Protein AF-G4U4B4-F1 (afdb_monomer)

Radius of gyration: 28.79 Å; Cα contacts (8 Å, |Δi|>4): 80; chains: 1; bounding box: 53×45×84 Å

Mean predicted aligned error: 10.42 Å

Sequence (155 aa):
HIPSGVRHFTARQLGIRDITVLAEYGQRENTRREHAALIRQHYQYREFAWPWTFRLTRLLYTRSWISNERPGLLFDLATGWLMQHRIILPGATTLTRLISEVREKATLRLWNKLALIPSAEQRSQLEMLLGPTDCSRLSLLESLKKGPVTISGPA

pLDDT: mean 86.27, std 11.7, range [44.72, 97.69]

InterPro domains:
  IPR025296 Domain of unknown function DUF4158 [PF13700] (2-102)

Nearest PDB structures (foldseek):
  7qd8-assembly1_B  TM=7.739E-01  e=2.439E-05  Bacillus thuringiensis
  7qd6-assembly1_A  TM=7.844E-01  e=5.339E-05  Bacillus thuringiensis

Secondary structure (DSSP, 8-state):
---HHHHHHHHHHTT-S-TTHHHHTTSSHHHHHHHHHHHHHHTT-B-S-TTHHHHHHHHHHHHHHH----HHHHHHHHHHHHHHTTBPPPPHHHHHHHHHHHHHHHHHHHHHHHHTSS-HHHHHHHHHTTSBPTT-SSBHHHHHTSPPP------

Organism: Escherichia coli (NCBI:txid562)

Structure (mmCIF, N/CA/C/O backbone):
data_AF-G4U4B4-F1
#
_entry.id   AF-G4U4B4-F1
#
loop_
_atom_site.group_PDB
_atom_site.id
_atom_site.type_symbol
_atom_site.label_atom_id
_atom_site.label_alt_id
_atom_site.label_comp_id
_atom_site.label_asym_id
_atom_site.label_entity_id
_atom_site.label_seq_id
_atom_site.pdbx_PDB_ins_code
_atom_site.Cartn_x
_atom_site.Cartn_y
_atom_site.Cartn_z
_atom_site.occupancy
_atom_site.B_iso_or_equiv
_atom_site.auth_seq_id
_atom_site.auth_comp_id
_atom_site.auth_asym_id
_atom_site.auth_atom_id
_atom_site.pdbx_PDB_model_num
ATOM 1 N N . HIS A 1 1 ? 24.188 -4.321 -12.289 1.00 64.38 1 HIS A N 1
ATOM 2 C CA . HIS A 1 1 ? 24.892 -4.781 -13.505 1.00 64.38 1 HIS A CA 1
ATOM 3 C C . HIS A 1 1 ? 23.944 -5.689 -14.286 1.00 64.38 1 HIS A C 1
ATOM 5 O O . HIS A 1 1 ? 23.367 -6.578 -13.673 1.00 64.38 1 HIS A O 1
ATOM 11 N N . ILE A 1 2 ? 23.699 -5.434 -15.576 1.00 76.06 2 ILE A N 1
ATOM 12 C CA . ILE A 1 2 ? 22.751 -6.233 -16.378 1.00 76.06 2 ILE A CA 1
ATOM 13 C C . ILE A 1 2 ? 23.460 -7.523 -16.834 1.00 76.06 2 ILE A C 1
ATOM 15 O O . ILE A 1 2 ? 24.543 -7.427 -17.426 1.00 76.06 2 ILE A O 1
ATOM 19 N N . PRO A 1 3 ? 22.894 -8.723 -16.593 1.00 88.31 3 PRO A N 1
ATOM 20 C CA . PRO A 1 3 ? 23.492 -9.979 -17.046 1.00 88.31 3 PRO A CA 1
ATOM 21 C C . PRO A 1 3 ? 23.787 -9.973 -18.554 1.00 88.31 3 PRO A C 1
ATOM 23 O O . PRO A 1 3 ? 23.015 -9.437 -19.350 1.00 88.31 3 PRO A O 1
ATOM 26 N N . SER A 1 4 ? 24.914 -10.559 -18.970 1.00 84.94 4 SER A N 1
ATOM 27 C CA . SER A 1 4 ? 25.325 -10.607 -20.385 1.00 84.94 4 SER A CA 1
ATOM 28 C C . SER A 1 4 ? 24.284 -11.289 -21.273 1.00 84.94 4 SER A C 1
ATOM 30 O O . SER A 1 4 ? 23.995 -10.776 -22.352 1.00 84.94 4 SER A O 1
ATOM 32 N N . GLY A 1 5 ? 23.670 -12.380 -20.803 1.00 87.81 5 GLY A N 1
ATOM 33 C CA . GLY A 1 5 ? 22.623 -13.095 -21.539 1.00 87.81 5 GLY A CA 1
ATOM 34 C C . GLY A 1 5 ? 21.425 -12.210 -21.888 1.00 87.81 5 GLY A C 1
ATOM 35 O O . GLY A 1 5 ? 20.970 -12.219 -23.027 1.00 87.81 5 GLY A O 1
ATOM 36 N N . VAL A 1 6 ? 20.983 -11.364 -20.950 1.00 87.69 6 VAL A N 1
ATOM 37 C CA . VAL A 1 6 ? 19.878 -10.416 -21.175 1.00 87.69 6 VAL A CA 1
ATOM 38 C C . VAL A 1 6 ? 20.258 -9.388 -22.242 1.00 87.69 6 VAL A C 1
ATOM 40 O O . VAL A 1 6 ? 19.477 -9.132 -23.151 1.00 87.69 6 VAL A O 1
ATOM 43 N N . ARG A 1 7 ? 21.488 -8.858 -22.195 1.00 86.81 7 ARG A N 1
ATOM 44 C CA . ARG A 1 7 ? 21.979 -7.882 -23.184 1.00 86.81 7 ARG A CA 1
ATOM 45 C C . ARG A 1 7 ? 21.977 -8.447 -24.606 1.00 86.81 7 ARG A C 1
ATOM 47 O O . ARG A 1 7 ? 21.469 -7.796 -25.513 1.00 86.81 7 ARG A O 1
ATOM 54 N N . HIS A 1 8 ? 22.494 -9.661 -24.791 1.00 88.06 8 HIS A N 1
ATOM 55 C CA . HIS A 1 8 ? 22.538 -10.313 -26.106 1.00 88.06 8 HIS A CA 1
ATOM 56 C C . HIS A 1 8 ? 21.144 -10.686 -26.612 1.00 88.06 8 HIS A C 1
ATOM 58 O O . HIS A 1 8 ? 20.857 -10.535 -27.798 1.00 88.06 8 HIS A O 1
ATOM 64 N N . PHE A 1 9 ? 20.270 -11.149 -25.716 1.00 89.75 9 PHE A N 1
ATOM 65 C CA . PHE A 1 9 ? 18.894 -11.486 -26.059 1.00 89.75 9 PHE A CA 1
ATOM 66 C C . PHE A 1 9 ? 18.130 -10.259 -26.569 1.00 89.75 9 PHE A C 1
ATOM 68 O O . PHE A 1 9 ? 17.570 -10.291 -27.663 1.00 89.75 9 PHE A O 1
ATOM 75 N N . THR A 1 10 ? 18.173 -9.151 -25.825 1.00 87.94 10 THR A N 1
ATOM 76 C CA . THR A 1 10 ? 17.510 -7.902 -26.215 1.00 87.94 10 THR A CA 1
ATOM 77 C C . THR A 1 10 ? 18.117 -7.306 -27.485 1.00 87.94 10 THR A C 1
ATOM 79 O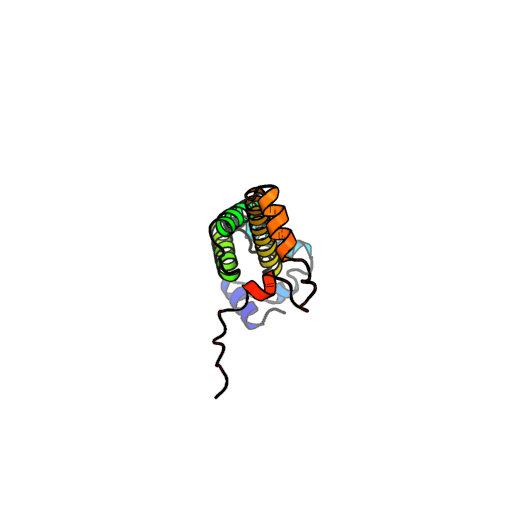 O . THR A 1 10 ? 17.375 -6.884 -28.368 1.00 87.94 10 THR A O 1
ATOM 82 N N . ALA A 1 11 ? 19.447 -7.325 -27.634 1.00 88.81 11 ALA A N 1
ATOM 83 C CA . ALA A 1 11 ? 20.111 -6.850 -28.849 1.00 88.81 11 ALA A CA 1
ATOM 84 C C . ALA A 1 11 ? 19.653 -7.623 -30.094 1.00 88.81 11 ALA A C 1
ATOM 86 O O . ALA A 1 11 ? 19.331 -7.015 -31.112 1.00 88.81 11 ALA A O 1
ATOM 87 N N . ARG A 1 12 ? 19.519 -8.952 -29.987 1.00 90.56 12 ARG A N 1
ATOM 88 C CA . ARG A 1 12 ? 18.989 -9.789 -31.069 1.00 90.56 12 ARG A CA 1
ATOM 89 C C . ARG A 1 12 ? 17.548 -9.423 -31.430 1.00 90.56 12 ARG A C 1
ATOM 91 O O . ARG A 1 12 ? 17.240 -9.339 -32.613 1.00 90.56 12 ARG A O 1
ATOM 98 N N . GLN A 1 13 ? 16.684 -9.185 -30.442 1.00 90.94 13 GLN A N 1
ATOM 99 C CA . GLN A 1 13 ? 15.287 -8.795 -30.687 1.00 90.94 13 GLN A CA 1
ATOM 100 C C . GLN A 1 13 ? 15.158 -7.429 -31.372 1.00 90.94 13 GLN A C 1
ATOM 102 O O . GLN A 1 13 ? 14.243 -7.228 -32.163 1.00 90.94 13 GLN A O 1
ATOM 107 N N . LEU A 1 14 ? 16.079 -6.507 -31.087 1.00 87.12 14 LEU A N 1
ATOM 108 C CA . LEU A 1 14 ? 16.097 -5.158 -31.655 1.00 87.12 14 LEU A CA 1
ATOM 109 C C . LEU A 1 14 ? 16.931 -5.050 -32.945 1.00 87.12 14 LEU A C 1
ATOM 111 O O . LEU A 1 14 ? 17.071 -3.957 -33.486 1.00 87.12 14 LEU A O 1
ATOM 115 N N . GLY A 1 15 ? 17.515 -6.153 -33.430 1.00 90.12 15 GLY A N 1
ATOM 116 C CA . GLY A 1 15 ? 18.372 -6.159 -34.623 1.00 90.12 15 GLY A CA 1
ATOM 117 C C . GLY A 1 15 ? 19.722 -5.447 -34.443 1.00 90.12 15 GLY A C 1
ATOM 118 O O . GLY A 1 15 ? 20.362 -5.076 -35.426 1.00 90.12 15 GLY A O 1
ATOM 119 N N . ILE A 1 16 ? 20.170 -5.255 -33.201 1.00 87.44 16 ILE A N 1
ATOM 120 C CA . ILE A 1 16 ? 21.422 -4.573 -32.865 1.00 87.44 16 ILE A CA 1
ATOM 121 C C . ILE A 1 16 ? 22.577 -5.572 -32.971 1.00 87.44 16 ILE A C 1
ATOM 123 O O . ILE A 1 16 ? 22.626 -6.564 -32.242 1.00 87.44 16 ILE A O 1
ATOM 127 N N . ARG A 1 17 ? 23.515 -5.306 -33.888 1.00 83.19 17 ARG A N 1
ATOM 128 C CA . ARG A 1 17 ? 24.676 -6.176 -34.156 1.00 83.19 17 ARG A CA 1
ATOM 129 C C . ARG A 1 17 ? 25.817 -5.971 -33.164 1.00 83.19 17 ARG A C 1
ATOM 131 O O . ARG A 1 17 ? 26.480 -6.937 -32.805 1.00 83.19 17 ARG A O 1
ATOM 138 N N . ASP A 1 18 ? 26.019 -4.733 -32.720 1.00 84.62 18 ASP A N 1
ATOM 139 C CA . ASP A 1 18 ? 27.082 -4.367 -31.790 1.00 84.62 18 ASP A CA 1
ATOM 140 C C . ASP A 1 18 ? 26.507 -3.972 -30.422 1.00 84.62 18 ASP A C 1
ATOM 142 O O . ASP A 1 18 ? 25.808 -2.971 -30.272 1.00 84.62 18 ASP A O 1
ATOM 146 N N . ILE A 1 19 ? 26.792 -4.792 -29.410 1.00 82.50 19 ILE A N 1
ATOM 147 C CA . ILE A 1 19 ? 26.301 -4.618 -28.036 1.00 82.50 19 ILE A CA 1
ATOM 148 C C . ILE A 1 19 ? 27.158 -3.604 -27.266 1.00 82.50 19 ILE A C 1
ATOM 150 O O . ILE A 1 19 ? 26.727 -3.112 -26.220 1.00 82.50 19 ILE A O 1
ATOM 154 N N . THR A 1 20 ? 28.347 -3.254 -27.770 1.00 82.06 20 THR A N 1
ATOM 155 C CA . THR A 1 20 ? 29.223 -2.257 -27.136 1.00 82.06 20 THR A CA 1
ATOM 156 C C . THR A 1 20 ? 28.574 -0.873 -27.090 1.00 82.06 20 THR A C 1
ATOM 158 O O . THR A 1 20 ? 28.777 -0.148 -26.119 1.00 82.06 20 THR A O 1
ATOM 161 N N . VAL A 1 21 ? 27.648 -0.579 -28.014 1.00 78.81 21 VAL A N 1
ATOM 162 C CA . VAL A 1 21 ? 26.786 0.618 -28.004 1.00 78.81 21 VAL A CA 1
ATOM 163 C C . VAL A 1 21 ? 26.002 0.759 -26.690 1.00 78.81 21 VAL A C 1
ATOM 165 O O . VAL A 1 21 ? 25.728 1.866 -26.233 1.00 78.81 21 VAL A O 1
ATOM 168 N N . LEU A 1 22 ? 25.675 -0.347 -26.008 1.00 77.00 22 LEU A N 1
ATOM 169 C CA . LEU A 1 22 ? 25.008 -0.300 -24.702 1.00 77.00 22 LEU A CA 1
ATOM 170 C C . LEU A 1 22 ? 25.913 0.276 -23.594 1.00 77.00 22 LEU A C 1
ATOM 172 O O . LEU A 1 22 ? 25.407 0.789 -22.600 1.00 77.00 22 LEU A O 1
ATOM 176 N N . ALA A 1 23 ? 27.239 0.172 -23.733 1.00 76.81 23 ALA A N 1
ATOM 177 C CA . ALA A 1 23 ? 28.192 0.772 -22.796 1.00 76.81 23 ALA A CA 1
ATOM 178 C C . ALA A 1 23 ? 28.266 2.301 -22.953 1.00 76.81 23 ALA A C 1
ATOM 180 O O . ALA A 1 23 ? 28.537 3.014 -21.985 1.00 76.81 23 ALA A O 1
ATOM 181 N N . GLU A 1 24 ? 27.978 2.803 -24.154 1.00 76.69 24 GLU A N 1
ATOM 182 C CA . GLU A 1 24 ? 27.818 4.233 -24.436 1.00 76.69 24 GLU A CA 1
ATOM 183 C C . GLU A 1 24 ? 26.413 4.729 -24.049 1.00 76.69 24 GLU A C 1
ATOM 185 O O . GLU A 1 24 ? 26.222 5.871 -23.618 1.00 76.69 24 GLU A O 1
ATOM 190 N N . TYR A 1 25 ? 25.418 3.840 -24.122 1.00 70.69 25 TYR A N 1
ATOM 191 C CA . TYR A 1 25 ? 24.037 4.111 -23.746 1.00 70.69 25 TYR A CA 1
ATOM 192 C C . TYR A 1 25 ? 23.903 4.445 -22.250 1.00 70.69 25 TYR A C 1
ATOM 194 O O . TYR A 1 25 ? 23.973 3.596 -21.357 1.00 70.69 25 TYR A O 1
ATOM 202 N N . GLY A 1 26 ? 23.647 5.723 -21.967 1.00 64.56 26 GLY A N 1
ATOM 203 C CA . GLY A 1 26 ? 23.483 6.231 -20.606 1.00 64.56 26 GLY A CA 1
ATOM 204 C C . GLY A 1 26 ? 24.766 6.739 -19.945 1.00 64.56 26 GLY A C 1
ATOM 205 O O . GLY A 1 26 ? 24.737 6.943 -18.734 1.00 64.56 26 GLY A O 1
ATOM 206 N N . GLN A 1 27 ? 25.838 6.981 -20.716 1.00 77.06 27 GLN A N 1
ATOM 207 C CA . GLN A 1 27 ? 26.972 7.829 -20.299 1.00 77.06 27 GLN A CA 1
ATOM 208 C C . GLN A 1 27 ? 26.491 9.234 -19.900 1.00 77.06 27 GLN A C 1
ATOM 210 O O . GLN A 1 27 ? 26.926 9.801 -18.902 1.00 77.06 27 GLN A O 1
ATOM 215 N N . ARG A 1 28 ? 25.508 9.772 -20.634 1.00 78.81 28 ARG A N 1
ATOM 216 C CA . ARG A 1 28 ? 24.775 10.980 -20.247 1.00 78.81 28 ARG A CA 1
ATOM 217 C C . ARG A 1 28 ? 23.570 10.601 -19.393 1.00 78.81 28 ARG A C 1
ATOM 219 O O . ARG A 1 28 ? 22.650 9.942 -19.885 1.00 78.81 28 ARG A O 1
ATOM 226 N N . GLU A 1 29 ? 23.535 11.080 -18.151 1.00 69.62 29 GLU A N 1
ATOM 227 C CA . GLU A 1 29 ? 22.468 10.770 -17.188 1.00 69.62 29 GLU A CA 1
ATOM 228 C C . GLU A 1 29 ? 21.063 11.147 -17.702 1.00 69.62 29 GLU A C 1
ATOM 230 O O . GLU A 1 29 ? 20.104 10.398 -17.495 1.00 69.62 29 GLU A O 1
ATOM 235 N N . ASN A 1 30 ? 20.947 12.246 -18.460 1.00 78.75 30 ASN A N 1
ATOM 236 C CA . ASN A 1 30 ? 19.676 12.688 -19.051 1.00 78.75 30 ASN A CA 1
ATOM 237 C C . ASN A 1 30 ? 19.040 11.651 -19.982 1.00 78.75 30 ASN A C 1
ATOM 239 O O . ASN A 1 30 ? 17.825 11.487 -19.943 1.00 78.75 30 ASN A O 1
ATOM 243 N N . THR A 1 31 ? 19.841 10.887 -20.729 1.00 83.12 31 THR A N 1
ATOM 244 C CA . THR A 1 31 ? 19.350 9.883 -21.690 1.00 83.12 31 THR A CA 1
ATOM 245 C C . THR A 1 31 ? 18.413 8.881 -21.021 1.00 83.12 31 THR A C 1
ATOM 247 O O . THR A 1 31 ? 17.366 8.529 -21.554 1.00 83.12 31 THR A O 1
ATOM 250 N N . ARG A 1 32 ? 18.748 8.440 -19.798 1.00 80.00 32 ARG A N 1
ATOM 251 C CA . ARG A 1 32 ? 17.917 7.479 -19.058 1.00 80.00 32 ARG A CA 1
ATOM 252 C C . ARG A 1 32 ? 16.574 8.083 -18.659 1.00 80.00 32 ARG A C 1
ATOM 254 O O . ARG A 1 32 ? 15.553 7.410 -18.770 1.00 80.00 32 ARG A O 1
ATOM 261 N N . ARG A 1 33 ? 16.569 9.338 -18.198 1.00 82.75 33 ARG A N 1
ATOM 262 C CA . ARG A 1 33 ? 15.348 10.044 -17.777 1.00 82.75 33 ARG A CA 1
ATOM 263 C C . ARG A 1 33 ? 14.450 10.355 -18.973 1.00 82.75 33 ARG A C 1
ATOM 265 O O . ARG A 1 33 ? 13.248 10.112 -18.905 1.00 82.75 33 ARG A O 1
ATOM 272 N N . GLU A 1 34 ? 15.040 10.818 -20.070 1.00 87.75 34 GLU A N 1
ATOM 273 C CA . GLU A 1 34 ? 14.350 11.096 -21.332 1.00 87.75 34 GLU A CA 1
ATOM 274 C C . GLU A 1 34 ? 13.723 9.823 -21.901 1.00 87.75 34 GLU A C 1
ATOM 276 O O . GLU A 1 34 ? 12.529 9.792 -22.187 1.00 87.75 34 GLU A O 1
ATOM 281 N N . HIS A 1 35 ? 14.477 8.726 -21.970 1.00 88.88 35 HIS A N 1
ATOM 282 C CA . HIS A 1 35 ? 13.952 7.468 -22.498 1.00 88.88 35 HIS A CA 1
ATOM 283 C C . HIS A 1 35 ? 12.884 6.862 -21.586 1.00 88.88 35 HIS A C 1
ATOM 285 O O . HIS A 1 35 ? 11.877 6.359 -22.078 1.00 88.88 35 HIS A O 1
ATOM 291 N N . ALA A 1 36 ? 13.032 6.965 -20.262 1.00 86.75 36 ALA A N 1
ATOM 292 C CA . ALA A 1 36 ? 11.965 6.584 -19.343 1.00 86.75 36 ALA A CA 1
ATOM 293 C C . ALA A 1 36 ? 10.694 7.421 -19.576 1.00 86.75 36 ALA A C 1
ATOM 295 O O . ALA A 1 36 ? 9.592 6.877 -19.554 1.00 86.75 36 ALA A O 1
ATOM 296 N N . ALA A 1 37 ? 10.811 8.725 -19.845 1.00 88.69 37 ALA A N 1
ATOM 297 C CA . ALA A 1 37 ? 9.668 9.560 -20.213 1.00 88.69 37 ALA A CA 1
ATOM 298 C C . ALA A 1 37 ? 9.024 9.118 -21.539 1.00 88.69 37 ALA A C 1
ATOM 300 O O . ALA A 1 37 ? 7.805 8.950 -21.581 1.00 88.69 37 ALA A O 1
ATOM 301 N N . LEU A 1 38 ? 9.825 8.834 -22.571 1.00 92.69 38 LEU A N 1
ATOM 302 C CA . LEU A 1 38 ? 9.341 8.350 -23.869 1.00 92.69 38 LEU A CA 1
ATOM 303 C C . LEU A 1 38 ? 8.610 7.006 -23.752 1.00 92.69 38 LEU A C 1
ATOM 305 O O . LEU A 1 38 ? 7.514 6.854 -24.288 1.00 92.69 38 LEU A O 1
ATOM 309 N N . ILE A 1 39 ? 9.167 6.050 -23.003 1.00 90.75 39 ILE A N 1
ATOM 310 C CA . ILE A 1 39 ? 8.536 4.746 -22.748 1.00 90.75 39 ILE A CA 1
ATOM 311 C C . ILE A 1 39 ? 7.184 4.945 -22.056 1.00 90.75 39 ILE A C 1
ATOM 313 O O . ILE A 1 39 ? 6.180 4.366 -22.471 1.00 90.75 39 ILE A O 1
ATOM 317 N N . ARG A 1 40 ? 7.126 5.800 -21.028 1.00 92.38 40 ARG A N 1
ATOM 318 C CA . ARG A 1 40 ? 5.871 6.094 -20.321 1.00 92.38 40 ARG A CA 1
ATOM 319 C C . ARG A 1 40 ? 4.821 6.687 -21.248 1.00 92.38 40 ARG A C 1
ATOM 321 O O . ARG A 1 40 ? 3.678 6.243 -21.210 1.00 92.38 40 ARG A O 1
ATOM 328 N N . GLN A 1 41 ? 5.210 7.639 -22.091 1.00 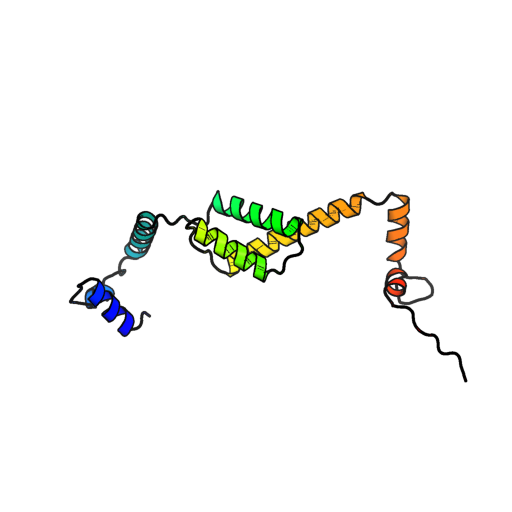92.75 41 GLN A N 1
ATOM 329 C CA . GLN A 1 41 ? 4.312 8.264 -23.056 1.00 92.75 41 GLN A CA 1
ATOM 330 C C . GLN A 1 41 ? 3.799 7.252 -24.087 1.00 92.75 41 GLN A C 1
ATOM 332 O O . GLN A 1 41 ? 2.595 7.189 -24.325 1.00 92.75 41 GLN A O 1
ATOM 337 N N . HIS A 1 42 ? 4.688 6.425 -24.644 1.00 94.56 42 HIS A N 1
ATOM 338 C CA . HIS A 1 42 ? 4.341 5.426 -25.654 1.00 94.56 42 HIS A CA 1
ATOM 339 C C . HIS A 1 42 ? 3.336 4.392 -25.129 1.00 94.56 42 HIS A C 1
ATOM 341 O O . HIS A 1 42 ? 2.324 4.119 -25.768 1.00 94.56 42 HIS A O 1
ATOM 347 N N . TYR A 1 43 ? 3.568 3.871 -23.923 1.00 91.50 43 TYR A N 1
ATOM 348 C CA . TYR A 1 43 ? 2.684 2.889 -23.289 1.00 91.50 43 TYR A CA 1
ATOM 349 C C . TYR A 1 43 ? 1.543 3.520 -22.469 1.00 91.50 43 TYR A C 1
ATOM 351 O O . TYR A 1 43 ? 0.761 2.808 -21.834 1.00 91.50 43 TYR A O 1
ATOM 359 N N . GLN A 1 44 ? 1.418 4.851 -22.492 1.00 93.81 44 GLN A N 1
ATOM 360 C CA . GLN A 1 44 ? 0.387 5.622 -21.788 1.00 93.81 44 GLN A CA 1
ATOM 361 C C . GLN A 1 44 ? 0.365 5.383 -20.266 1.00 93.81 44 GLN A C 1
ATOM 363 O O . GLN A 1 44 ? -0.696 5.433 -19.634 1.00 93.81 44 GLN A O 1
ATOM 368 N N . TYR A 1 45 ? 1.534 5.123 -19.676 1.00 95.25 45 TYR A N 1
ATOM 369 C CA . TYR A 1 45 ? 1.685 5.019 -18.229 1.00 95.25 45 TYR A CA 1
ATOM 370 C C . TYR A 1 45 ? 1.664 6.394 -17.572 1.00 95.25 45 TYR A C 1
ATOM 372 O O . TYR A 1 45 ? 2.176 7.380 -18.102 1.00 95.25 45 TYR A O 1
ATOM 380 N N . ARG A 1 46 ? 1.094 6.438 -16.370 1.00 94.12 46 ARG A N 1
ATOM 381 C CA . ARG A 1 46 ? 0.935 7.644 -15.558 1.00 94.12 46 ARG A CA 1
ATOM 382 C C . ARG A 1 46 ? 1.802 7.551 -14.316 1.00 94.12 46 ARG A C 1
ATOM 384 O O . ARG A 1 46 ? 2.022 6.471 -13.769 1.00 94.12 46 ARG A O 1
ATOM 391 N N . GLU A 1 47 ? 2.287 8.693 -13.856 1.00 93.62 47 GLU A N 1
ATOM 392 C CA . GLU A 1 47 ? 2.995 8.764 -12.584 1.00 93.62 47 GLU A CA 1
ATOM 393 C C . GLU A 1 47 ? 2.037 8.554 -11.410 1.00 93.62 47 GLU A C 1
ATOM 395 O O . GLU A 1 47 ? 0.862 8.935 -11.457 1.00 93.62 47 GLU A O 1
ATOM 400 N N . PHE A 1 48 ? 2.558 7.975 -10.328 1.00 95.38 48 PHE A N 1
ATOM 401 C CA . PHE A 1 48 ? 1.853 7.908 -9.055 1.00 95.38 48 PHE A CA 1
ATOM 402 C C . PHE A 1 48 ? 1.885 9.277 -8.360 1.00 95.38 48 PHE A C 1
ATOM 404 O O . PHE A 1 48 ? 2.621 9.510 -7.406 1.00 95.38 48 PHE A O 1
ATOM 411 N N . ALA A 1 49 ? 1.081 10.197 -8.884 1.00 94.75 49 ALA A N 1
ATOM 412 C CA . ALA A 1 49 ? 0.947 11.568 -8.413 1.00 94.75 49 ALA A CA 1
ATOM 413 C C . ALA A 1 49 ? -0.534 11.959 -8.306 1.00 94.75 49 ALA A C 1
ATOM 415 O O . ALA A 1 49 ? -1.437 11.168 -8.605 1.00 94.75 49 ALA A O 1
ATOM 416 N N . TRP A 1 50 ? -0.806 13.185 -7.861 1.00 93.81 50 TRP A N 1
ATOM 417 C CA . TRP A 1 50 ? -2.161 13.732 -7.893 1.00 93.81 50 TRP A CA 1
ATOM 418 C C . TRP A 1 50 ? -2.696 13.724 -9.343 1.00 93.81 50 TRP A C 1
ATOM 420 O O . TRP A 1 50 ? -1.940 14.053 -10.256 1.00 93.81 50 TRP A O 1
ATOM 430 N N . PRO A 1 51 ? -3.961 13.334 -9.608 1.00 95.56 51 PRO A N 1
ATOM 431 C CA . PRO A 1 51 ? -5.038 12.996 -8.667 1.00 95.56 51 PRO A CA 1
ATOM 432 C C . PRO A 1 51 ? -5.123 11.502 -8.301 1.00 95.56 51 PRO A C 1
ATOM 434 O O . PRO A 1 51 ? -6.024 11.094 -7.567 1.00 95.56 51 PRO A O 1
ATOM 437 N N . TRP A 1 52 ? -4.233 10.658 -8.824 1.00 95.75 52 TRP A N 1
ATOM 438 C CA . TRP A 1 52 ? -4.286 9.201 -8.659 1.00 95.75 52 TRP A CA 1
ATOM 439 C C . TRP A 1 52 ? -3.986 8.758 -7.239 1.00 95.75 52 TRP A C 1
ATOM 441 O O . TRP A 1 52 ? -4.672 7.878 -6.725 1.00 95.75 52 TRP A O 1
ATOM 451 N N . THR A 1 53 ? -3.030 9.420 -6.587 1.00 95.94 53 THR A N 1
ATOM 452 C CA . THR A 1 53 ? -2.754 9.230 -5.159 1.00 95.94 53 THR A CA 1
ATOM 453 C C . THR A 1 53 ? -4.023 9.442 -4.338 1.00 95.94 53 THR A C 1
ATOM 455 O O . THR A 1 53 ? -4.409 8.569 -3.572 1.00 95.94 53 THR A O 1
ATOM 458 N N . PHE A 1 54 ? -4.747 10.541 -4.569 1.00 96.19 54 PHE A N 1
ATOM 459 C CA . PHE A 1 54 ? -6.012 10.830 -3.892 1.00 96.19 54 PHE A CA 1
ATOM 460 C C . PHE A 1 54 ? -7.099 9.785 -4.184 1.00 96.19 54 PHE A C 1
ATOM 462 O O . PHE A 1 54 ? -7.781 9.334 -3.264 1.00 96.19 54 PHE A O 1
ATOM 469 N N . ARG A 1 55 ? -7.261 9.378 -5.449 1.00 97.19 55 ARG A N 1
ATOM 470 C CA . ARG A 1 55 ? -8.247 8.356 -5.840 1.00 97.19 55 ARG A CA 1
ATOM 471 C C . ARG A 1 55 ? -7.971 7.012 -5.167 1.00 97.19 55 ARG A C 1
ATOM 473 O O . ARG A 1 55 ? -8.906 6.414 -4.638 1.00 97.19 55 ARG A O 1
ATOM 480 N N . LEU A 1 56 ? -6.707 6.587 -5.127 1.00 97.25 56 LEU A N 1
ATOM 481 C CA . LEU A 1 56 ? -6.301 5.368 -4.433 1.00 97.25 56 LEU A CA 1
ATOM 482 C C . LEU A 1 56 ? -6.557 5.477 -2.927 1.00 97.25 56 LEU A C 1
ATOM 484 O O . LEU A 1 56 ? -7.181 4.592 -2.348 1.00 97.25 56 LEU A O 1
ATOM 488 N N . THR A 1 57 ? -6.145 6.580 -2.297 1.00 96.56 57 THR A N 1
ATOM 489 C CA . THR A 1 57 ? -6.404 6.840 -0.872 1.00 96.56 57 THR A CA 1
ATOM 490 C C . THR A 1 57 ? -7.893 6.754 -0.558 1.00 96.56 57 THR A C 1
ATOM 492 O O . THR A 1 57 ? -8.282 6.118 0.417 1.00 96.56 57 THR A O 1
ATOM 495 N N . ARG A 1 58 ? -8.744 7.358 -1.397 1.00 95.69 58 ARG A N 1
ATOM 496 C CA . ARG A 1 58 ? -10.200 7.324 -1.228 1.00 95.69 58 ARG A CA 1
ATOM 497 C C . ARG A 1 58 ? -10.750 5.901 -1.335 1.00 95.69 58 ARG A C 1
ATOM 499 O O . ARG A 1 58 ? -11.556 5.517 -0.493 1.00 95.69 58 ARG A O 1
ATOM 506 N N . LEU A 1 59 ? -10.300 5.124 -2.322 1.00 95.31 59 LEU A N 1
ATOM 507 C CA . LEU A 1 59 ? -10.686 3.719 -2.485 1.00 95.31 59 LEU A CA 1
ATOM 508 C C . LEU A 1 59 ? -10.315 2.888 -1.249 1.00 95.31 59 LEU A C 1
ATOM 510 O O . LEU A 1 59 ? -11.168 2.206 -0.677 1.00 95.31 59 LEU A O 1
ATOM 514 N N . LEU A 1 60 ? -9.056 2.985 -0.816 1.00 95.75 60 LEU A N 1
ATOM 515 C CA . LEU A 1 60 ? -8.542 2.275 0.355 1.00 95.75 60 LEU A CA 1
ATOM 516 C C . LEU A 1 60 ? -9.286 2.677 1.630 1.00 95.75 60 LEU A C 1
ATOM 518 O O . LEU A 1 60 ? -9.564 1.830 2.477 1.00 95.75 60 LEU A O 1
ATOM 522 N N . TYR A 1 61 ? -9.643 3.955 1.756 1.00 94.62 61 TYR A N 1
ATOM 523 C CA . TYR A 1 61 ? -10.363 4.470 2.912 1.00 94.62 61 TYR A CA 1
ATOM 524 C C . TYR A 1 61 ? -11.784 3.918 2.989 1.00 94.62 61 TYR A C 1
ATOM 526 O O . TYR A 1 61 ? -12.206 3.467 4.050 1.00 94.62 61 TYR A O 1
ATOM 534 N N . THR A 1 62 ? -12.513 3.893 1.869 1.00 92.06 62 THR A N 1
ATOM 535 C CA . THR A 1 62 ? -13.853 3.293 1.816 1.00 92.06 62 THR A CA 1
ATOM 536 C C . THR A 1 62 ? -13.815 1.817 2.205 1.00 92.06 62 THR A C 1
ATOM 538 O O . THR A 1 62 ? -14.648 1.379 2.995 1.00 92.06 62 THR A O 1
ATOM 541 N N . ARG A 1 63 ? -12.821 1.065 1.717 1.00 91.44 63 ARG A N 1
ATOM 542 C CA . ARG A 1 63 ? -12.627 -0.344 2.089 1.00 91.44 63 ARG A CA 1
ATOM 543 C C . ARG A 1 63 ? -12.299 -0.524 3.570 1.00 91.44 63 ARG A C 1
ATOM 545 O O . ARG A 1 63 ? -12.976 -1.297 4.240 1.00 91.44 63 ARG A O 1
ATOM 552 N N . SER A 1 64 ? -11.351 0.257 4.087 1.00 90.38 64 SER A N 1
ATOM 553 C CA . SER A 1 64 ? -10.923 0.204 5.495 1.00 90.38 64 SER A CA 1
ATOM 554 C C . SER A 1 64 ? -12.017 0.637 6.478 1.00 90.38 64 SER A C 1
ATOM 556 O O . SER A 1 64 ? -11.992 0.242 7.637 1.00 90.38 64 SER A O 1
ATOM 558 N N . TRP A 1 65 ? -12.961 1.476 6.041 1.00 86.31 65 TRP A N 1
ATOM 559 C CA . TRP A 1 65 ? -14.095 1.908 6.860 1.00 86.31 65 TRP A CA 1
ATOM 560 C C . TRP A 1 65 ? -15.179 0.833 6.989 1.00 86.31 65 TRP A C 1
ATOM 562 O O . TRP A 1 65 ? -15.786 0.699 8.046 1.00 86.31 65 TRP A O 1
ATOM 572 N N . ILE A 1 66 ? -15.445 0.091 5.911 1.00 83.81 66 ILE A N 1
ATOM 573 C CA . ILE A 1 66 ? -16.520 -0.912 5.873 1.00 83.81 66 ILE A CA 1
ATOM 574 C C . ILE A 1 66 ? -16.053 -2.241 6.474 1.00 83.81 66 ILE A C 1
ATOM 576 O O . ILE A 1 66 ? -16.847 -2.955 7.079 1.00 83.81 66 ILE A O 1
ATOM 580 N N . SER A 1 67 ? -14.775 -2.584 6.307 1.00 77.94 67 SER A N 1
ATOM 581 C CA . SER A 1 67 ? -14.227 -3.872 6.720 1.00 77.94 67 SER A CA 1
ATOM 582 C C . SER A 1 67 ? -12.837 -3.714 7.329 1.00 77.94 67 SER A C 1
ATOM 584 O O . SER A 1 67 ? -12.001 -2.957 6.831 1.00 77.94 67 SER A O 1
ATOM 586 N N . ASN A 1 68 ? -12.561 -4.477 8.389 1.00 79.06 68 ASN A N 1
ATOM 587 C CA . ASN A 1 68 ? -11.230 -4.570 8.985 1.00 79.06 68 ASN A CA 1
ATOM 588 C C . ASN A 1 68 ? -10.353 -5.546 8.179 1.00 79.06 68 ASN A C 1
ATOM 590 O O . ASN A 1 68 ? -9.958 -6.610 8.659 1.00 79.06 68 ASN A O 1
ATOM 594 N N . GLU A 1 69 ? -10.103 -5.204 6.915 1.00 82.62 69 GLU A N 1
ATOM 595 C CA . GLU A 1 69 ? -9.346 -6.044 5.988 1.00 82.62 69 GLU A CA 1
ATOM 596 C C . GLU A 1 69 ? -7.874 -6.172 6.409 1.00 82.62 69 GLU A C 1
ATOM 598 O O . GLU A 1 69 ? -7.254 -5.245 6.949 1.00 82.62 69 GLU A O 1
ATOM 603 N N . ARG A 1 70 ? -7.292 -7.348 6.136 1.00 87.88 70 ARG A N 1
ATOM 604 C CA . ARG A 1 70 ? -5.864 -7.596 6.364 1.00 87.88 70 ARG A CA 1
ATOM 605 C C . ARG A 1 70 ? -5.031 -6.667 5.468 1.00 87.88 70 ARG A C 1
ATOM 607 O O . ARG A 1 70 ? -5.379 -6.509 4.298 1.00 87.88 70 ARG A O 1
ATOM 614 N N . PRO A 1 71 ? -3.889 -6.133 5.945 1.00 88.38 71 PRO A N 1
ATOM 615 C CA . PRO A 1 71 ? -3.040 -5.245 5.147 1.00 88.38 71 PRO A CA 1
ATOM 616 C C . PRO A 1 71 ? -2.620 -5.825 3.789 1.00 88.38 71 PRO A C 1
ATOM 618 O O . PRO A 1 71 ? -2.555 -5.083 2.816 1.00 88.38 71 PRO A O 1
ATOM 621 N N . GLY A 1 72 ? -2.396 -7.144 3.709 1.00 92.38 72 GLY A N 1
ATOM 622 C CA . GLY A 1 72 ? -2.066 -7.825 2.453 1.00 92.38 72 GLY A CA 1
ATOM 623 C C . GLY A 1 72 ? -3.161 -7.700 1.390 1.00 92.38 72 GLY A C 1
ATOM 624 O O . GLY A 1 72 ? -2.865 -7.350 0.258 1.00 92.38 72 GLY A O 1
ATOM 625 N N . LEU A 1 73 ? -4.436 -7.845 1.768 1.00 93.44 73 LEU A N 1
ATOM 626 C CA . LEU A 1 73 ? -5.554 -7.701 0.825 1.00 93.44 73 LEU A CA 1
ATOM 627 C C . LEU A 1 73 ? -5.678 -6.268 0.296 1.00 93.44 73 LEU A C 1
ATOM 629 O O . LEU A 1 73 ? -5.972 -6.060 -0.877 1.00 93.44 73 LEU A O 1
ATOM 633 N N . LEU A 1 74 ? -5.415 -5.270 1.145 1.00 94.62 74 LEU A N 1
ATOM 634 C CA . LEU A 1 74 ? -5.391 -3.866 0.727 1.00 94.62 74 LEU A CA 1
ATOM 635 C C . LEU A 1 74 ? -4.207 -3.566 -0.200 1.00 94.62 74 LEU A C 1
ATOM 637 O O . LEU A 1 74 ? -4.321 -2.719 -1.086 1.00 94.62 74 LEU A O 1
ATOM 641 N N . PHE A 1 75 ? -3.087 -4.266 -0.018 1.00 96.12 75 PHE A N 1
ATOM 642 C CA . PHE A 1 75 ? -1.930 -4.176 -0.901 1.00 96.12 75 PHE A CA 1
ATOM 643 C C . PHE A 1 75 ? -2.233 -4.777 -2.278 1.00 96.12 75 PHE A C 1
ATOM 645 O O . PHE A 1 75 ? -1.992 -4.129 -3.299 1.00 96.12 75 PHE A O 1
ATOM 652 N N . ASP A 1 76 ? -2.839 -5.963 -2.317 1.00 95.88 76 ASP A N 1
ATOM 653 C CA . ASP A 1 76 ? -3.263 -6.622 -3.556 1.00 95.88 76 ASP A CA 1
ATOM 654 C C . ASP A 1 76 ? -4.321 -5.787 -4.294 1.00 95.88 76 ASP A C 1
ATOM 656 O O . ASP A 1 76 ? -4.216 -5.543 -5.496 1.00 95.88 76 ASP A O 1
ATOM 660 N N . LEU A 1 77 ? -5.297 -5.243 -3.559 1.00 95.56 77 LEU A N 1
ATOM 661 C CA . LEU A 1 77 ? -6.292 -4.318 -4.100 1.00 95.56 77 LEU A CA 1
ATOM 662 C C . LEU A 1 77 ? -5.630 -3.082 -4.720 1.00 95.56 77 LEU A C 1
ATOM 664 O O . LEU A 1 77 ? -5.985 -2.672 -5.826 1.00 95.56 77 LEU A O 1
ATOM 668 N N . ALA A 1 78 ? -4.681 -2.471 -4.011 1.00 96.81 78 ALA A N 1
ATOM 669 C CA . ALA A 1 78 ? -4.019 -1.270 -4.486 1.00 96.81 78 ALA A CA 1
ATOM 670 C C . ALA A 1 78 ? -3.148 -1.532 -5.717 1.00 96.81 78 ALA A C 1
ATOM 672 O O . ALA A 1 78 ? -3.190 -0.750 -6.664 1.00 96.81 78 ALA A O 1
ATOM 673 N N . THR A 1 79 ? -2.384 -2.624 -5.731 1.00 97.25 79 THR A N 1
ATOM 674 C CA . THR A 1 79 ? -1.564 -2.996 -6.892 1.00 97.25 79 THR A CA 1
ATOM 675 C C . THR A 1 79 ? -2.433 -3.311 -8.106 1.00 97.25 79 THR A C 1
ATOM 677 O O . THR A 1 79 ? -2.174 -2.765 -9.179 1.00 97.25 79 THR A O 1
ATOM 680 N N . GLY A 1 80 ? -3.518 -4.073 -7.934 1.00 97.44 80 GLY A N 1
ATOM 681 C CA . GLY A 1 80 ? -4.491 -4.338 -8.996 1.00 97.44 80 GLY A CA 1
ATOM 682 C C . GLY A 1 80 ? -5.123 -3.058 -9.549 1.00 97.44 80 GLY A C 1
ATOM 683 O O . GLY A 1 80 ? -5.170 -2.858 -10.763 1.00 97.44 80 GLY A O 1
ATOM 684 N N . TRP A 1 81 ? -5.523 -2.136 -8.669 1.00 97.69 81 TRP A N 1
ATOM 685 C CA . TRP A 1 81 ? -6.076 -0.842 -9.069 1.00 97.69 81 TRP A CA 1
ATOM 686 C C . TRP A 1 81 ? -5.057 0.019 -9.835 1.00 97.69 81 TRP A C 1
ATOM 688 O O . TRP A 1 81 ? -5.376 0.588 -10.879 1.00 97.69 81 TRP A O 1
ATOM 698 N N . LEU A 1 82 ? -3.807 0.088 -9.363 1.00 97.38 82 LEU A N 1
ATOM 699 C CA . LEU A 1 82 ? -2.734 0.831 -10.032 1.00 97.38 82 LEU A CA 1
ATOM 700 C C . LEU A 1 82 ? -2.449 0.275 -11.433 1.00 97.38 82 LEU A C 1
ATOM 702 O O . LEU A 1 82 ? -2.349 1.050 -12.386 1.00 97.38 82 LEU A O 1
ATOM 706 N N . MET A 1 83 ? -2.388 -1.053 -11.574 1.00 96.06 83 MET A N 1
ATOM 707 C CA . MET A 1 83 ? -2.201 -1.716 -12.867 1.00 96.06 83 MET A CA 1
ATOM 708 C C . MET A 1 83 ? -3.364 -1.433 -13.822 1.00 96.06 83 MET A C 1
ATOM 710 O O . MET A 1 83 ? -3.133 -1.047 -14.969 1.00 96.06 83 MET A O 1
ATOM 714 N N . GLN A 1 84 ? -4.607 -1.537 -13.343 1.00 96.62 84 GLN A N 1
ATOM 715 C CA . GLN A 1 84 ? -5.807 -1.262 -14.139 1.00 96.62 84 GLN A CA 1
ATOM 716 C C . GLN A 1 84 ? -5.824 0.172 -14.691 1.00 96.62 84 GLN A C 1
ATOM 718 O O . GLN A 1 84 ? -6.255 0.407 -15.820 1.00 96.62 84 GLN A O 1
ATOM 723 N N . HIS A 1 85 ? -5.319 1.134 -13.919 1.00 95.62 85 HIS A N 1
ATOM 724 C CA . HIS A 1 85 ? -5.249 2.539 -14.318 1.00 95.62 85 HIS A CA 1
ATOM 725 C C . HIS A 1 85 ? -3.942 2.930 -15.031 1.00 95.62 85 HIS A C 1
ATOM 727 O O . HIS A 1 85 ? -3.744 4.116 -15.311 1.00 95.62 85 HIS A O 1
ATOM 733 N N . ARG A 1 86 ? -3.071 1.958 -15.350 1.00 95.38 86 ARG A N 1
ATOM 734 C CA . ARG A 1 86 ? -1.738 2.164 -15.949 1.00 95.38 86 ARG A CA 1
ATOM 735 C C . ARG A 1 86 ? -0.895 3.170 -15.167 1.00 95.38 86 ARG A C 1
ATOM 737 O O . ARG A 1 86 ? -0.221 4.025 -15.739 1.00 95.38 86 ARG A O 1
ATOM 744 N N . ILE A 1 87 ? -0.950 3.096 -13.845 1.00 96.44 87 ILE A N 1
ATOM 745 C CA . ILE A 1 87 ? -0.125 3.917 -12.966 1.00 96.44 87 ILE A CA 1
ATOM 746 C C . ILE A 1 87 ? 1.143 3.136 -12.646 1.00 96.44 87 ILE A C 1
ATOM 748 O O . ILE A 1 87 ? 1.092 1.947 -12.335 1.00 96.44 87 ILE A O 1
ATOM 752 N N . ILE A 1 88 ? 2.289 3.806 -12.719 1.00 94.50 88 ILE A N 1
ATOM 753 C CA . ILE A 1 88 ? 3.568 3.218 -12.324 1.00 94.50 88 ILE A CA 1
ATOM 754 C C . ILE A 1 88 ? 3.493 2.839 -10.854 1.00 94.50 88 ILE A C 1
ATOM 756 O O . ILE A 1 88 ? 3.173 3.680 -10.011 1.00 94.50 88 ILE A O 1
ATOM 760 N N . LEU A 1 89 ? 3.801 1.576 -10.556 1.00 95.38 89 LEU A N 1
ATOM 761 C CA . LEU A 1 89 ? 3.789 1.101 -9.184 1.00 95.38 89 LEU A CA 1
ATOM 762 C C . LEU A 1 89 ? 4.823 1.894 -8.372 1.00 95.38 89 LEU A C 1
ATOM 764 O O . LEU A 1 89 ? 6.005 1.905 -8.733 1.00 95.38 89 LEU A O 1
ATOM 768 N N . PRO A 1 90 ? 4.402 2.556 -7.283 1.00 95.06 90 PRO A N 1
ATOM 769 C CA . PRO A 1 90 ? 5.346 3.142 -6.354 1.00 95.06 90 PRO A CA 1
ATOM 770 C C . PRO A 1 90 ? 6.100 2.026 -5.623 1.00 95.06 90 PRO A C 1
ATOM 772 O O . PRO A 1 90 ? 5.716 0.854 -5.662 1.00 95.06 90 PRO A O 1
ATOM 775 N N . GLY A 1 91 ? 7.168 2.391 -4.914 1.00 95.56 91 GLY A N 1
ATOM 776 C CA . GLY A 1 91 ? 7.882 1.436 -4.072 1.00 95.56 91 GLY A CA 1
ATOM 777 C C . GLY A 1 91 ? 6.938 0.756 -3.075 1.00 95.56 91 GLY A C 1
ATOM 778 O O . GLY A 1 91 ? 6.015 1.385 -2.551 1.00 95.56 91 GLY A O 1
ATOM 779 N N . ALA A 1 92 ? 7.184 -0.523 -2.778 1.00 94.94 92 ALA A N 1
ATOM 780 C CA . ALA A 1 92 ? 6.346 -1.292 -1.856 1.00 94.94 92 ALA A CA 1
ATOM 781 C C . ALA A 1 92 ? 6.202 -0.594 -0.492 1.00 94.94 92 ALA A C 1
ATOM 783 O O . ALA A 1 92 ? 5.108 -0.522 0.058 1.00 94.94 92 ALA A O 1
ATOM 784 N N . THR A 1 93 ? 7.277 0.018 0.012 1.00 96.44 93 THR A N 1
ATOM 785 C CA . THR A 1 93 ? 7.271 0.801 1.258 1.00 96.44 93 THR A CA 1
ATOM 786 C C . THR A 1 93 ? 6.363 2.029 1.186 1.00 96.44 93 THR A C 1
ATOM 788 O O . THR A 1 93 ? 5.664 2.330 2.152 1.00 96.44 93 THR A O 1
ATOM 791 N N . THR A 1 94 ? 6.317 2.719 0.041 1.00 96.19 94 THR A N 1
ATOM 792 C CA . THR A 1 94 ? 5.400 3.843 -0.193 1.00 96.19 94 THR A CA 1
ATOM 793 C C . THR A 1 94 ? 3.952 3.386 -0.091 1.00 96.19 94 THR A C 1
ATOM 795 O O . THR A 1 94 ? 3.138 4.063 0.539 1.00 96.19 94 THR A O 1
ATOM 798 N N . LEU A 1 95 ? 3.637 2.229 -0.677 1.00 96.25 95 LEU A N 1
ATOM 799 C CA . LEU A 1 95 ? 2.284 1.695 -0.668 1.00 96.25 95 LEU A CA 1
ATOM 800 C C . LEU A 1 95 ? 1.876 1.194 0.722 1.00 96.25 95 LEU A C 1
ATOM 802 O O . LEU A 1 95 ? 0.799 1.538 1.203 1.00 96.25 95 LEU A O 1
ATOM 806 N N . THR A 1 96 ? 2.761 0.468 1.407 1.00 96.31 96 THR A N 1
ATOM 807 C CA . THR A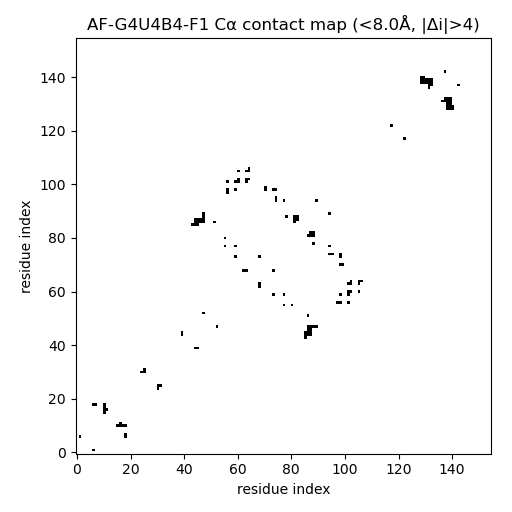 1 96 ? 2.543 0.016 2.787 1.00 96.31 96 THR A CA 1
ATOM 808 C C . THR A 1 96 ? 2.307 1.191 3.732 1.00 96.31 96 THR A C 1
ATOM 810 O O . THR A 1 96 ? 1.367 1.151 4.522 1.00 96.31 96 THR A O 1
ATOM 813 N N . ARG A 1 97 ? 3.100 2.269 3.625 1.00 96.50 97 ARG A N 1
ATOM 814 C CA . ARG A 1 97 ? 2.900 3.482 4.431 1.00 96.50 97 ARG A CA 1
ATOM 815 C C . ARG A 1 97 ? 1.526 4.102 4.177 1.00 96.50 97 ARG A C 1
ATOM 817 O O . ARG A 1 97 ? 0.812 4.395 5.131 1.00 96.50 97 ARG A O 1
ATOM 824 N N . LEU A 1 98 ? 1.135 4.252 2.909 1.00 95.88 98 LEU A N 1
ATOM 825 C CA . LEU A 1 98 ? -0.175 4.798 2.550 1.00 95.88 98 LEU A CA 1
ATOM 826 C C . LEU A 1 98 ? -1.323 3.961 3.133 1.00 95.88 98 LEU A C 1
ATOM 828 O O . LEU A 1 98 ? -2.270 4.514 3.688 1.00 95.88 98 LEU A O 1
ATOM 832 N N . ILE A 1 99 ? -1.238 2.634 3.024 1.00 95.50 99 ILE A N 1
ATOM 833 C CA . ILE A 1 99 ? -2.247 1.716 3.566 1.00 95.50 99 ILE A CA 1
ATOM 834 C C . ILE A 1 99 ? -2.343 1.865 5.088 1.00 95.50 99 ILE A C 1
ATOM 836 O O . ILE A 1 99 ? -3.449 1.984 5.614 1.00 95.50 99 ILE A O 1
ATOM 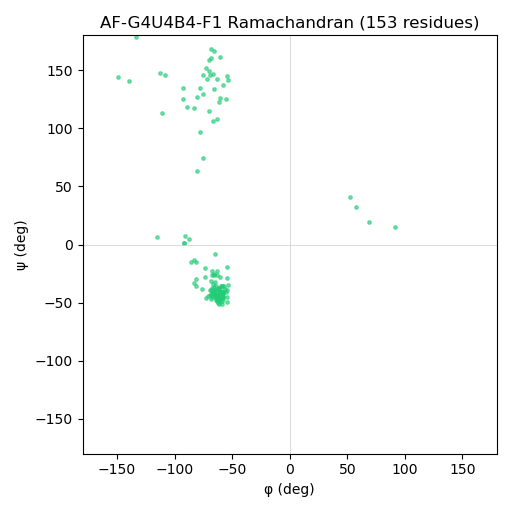840 N N . SER A 1 100 ? -1.211 1.901 5.794 1.00 95.12 100 SER A N 1
ATOM 841 C CA . SER A 1 100 ? -1.184 2.100 7.247 1.00 95.12 100 SER A CA 1
ATOM 842 C C . SER A 1 100 ? -1.843 3.417 7.659 1.00 95.12 100 SER A C 1
ATOM 844 O O . SER A 1 100 ? -2.739 3.401 8.500 1.00 95.12 100 SER A O 1
ATOM 846 N N . GLU A 1 101 ? -1.489 4.531 7.012 1.00 95.50 101 GLU A N 1
ATOM 847 C CA . GLU A 1 101 ? -2.077 5.850 7.291 1.00 95.50 101 GLU A CA 1
ATOM 848 C C . GLU A 1 101 ? -3.591 5.876 7.051 1.00 95.50 101 GLU A C 1
ATOM 850 O O . GLU A 1 101 ? -4.354 6.465 7.818 1.00 95.50 101 GLU A O 1
ATOM 855 N N . VAL A 1 102 ? -4.053 5.242 5.973 1.00 94.94 102 VAL A N 1
ATOM 856 C CA . VAL A 1 102 ? -5.481 5.169 5.649 1.00 94.94 102 VAL A CA 1
ATOM 857 C C . VAL A 1 102 ? -6.245 4.354 6.694 1.00 94.94 102 VAL A C 1
ATOM 859 O O . VAL A 1 102 ? -7.313 4.783 7.140 1.00 94.94 102 VAL A O 1
ATOM 862 N N . ARG A 1 103 ? -5.696 3.210 7.115 1.00 94.12 103 ARG A N 1
ATOM 863 C CA . ARG A 1 103 ? -6.295 2.353 8.148 1.00 94.12 103 ARG A CA 1
ATOM 864 C C . ARG A 1 103 ? -6.343 3.042 9.503 1.00 94.12 103 ARG A C 1
ATOM 866 O O . ARG A 1 103 ? -7.354 2.946 10.197 1.00 94.12 103 ARG A O 1
ATOM 873 N N . GLU A 1 104 ? -5.287 3.762 9.862 1.00 93.62 104 GLU A N 1
ATOM 874 C CA . GLU A 1 104 ? -5.238 4.550 11.090 1.00 93.62 104 GLU A CA 1
ATOM 875 C C . GLU A 1 104 ? -6.318 5.637 11.078 1.00 93.62 104 GLU A C 1
ATOM 877 O O . GLU A 1 104 ? -7.111 5.728 12.011 1.00 93.62 104 GLU A O 1
ATOM 882 N N . LYS A 1 105 ? -6.461 6.383 9.975 1.00 94.00 105 LYS A N 1
ATOM 883 C CA . LYS A 1 105 ? -7.527 7.390 9.828 1.00 94.00 105 LYS A CA 1
ATOM 884 C C . LYS A 1 105 ? -8.933 6.791 9.903 1.00 94.00 105 LYS A C 1
ATOM 886 O O . LYS A 1 105 ? -9.830 7.414 10.473 1.00 94.00 105 LYS A O 1
ATOM 891 N N . ALA A 1 106 ? -9.151 5.612 9.320 1.00 92.75 106 ALA A N 1
ATOM 892 C CA . ALA A 1 106 ? -10.433 4.911 9.416 1.00 92.75 106 ALA A CA 1
ATOM 893 C C . ALA A 1 106 ? -10.727 4.487 10.866 1.00 92.75 106 ALA A C 1
ATOM 895 O O . ALA A 1 106 ? -11.820 4.734 11.374 1.00 92.75 106 ALA A O 1
ATOM 896 N N . THR A 1 107 ? -9.718 3.948 11.551 1.00 92.00 107 THR A N 1
ATOM 897 C CA . THR A 1 107 ? -9.777 3.549 12.964 1.00 92.00 107 THR A CA 1
ATOM 898 C C . T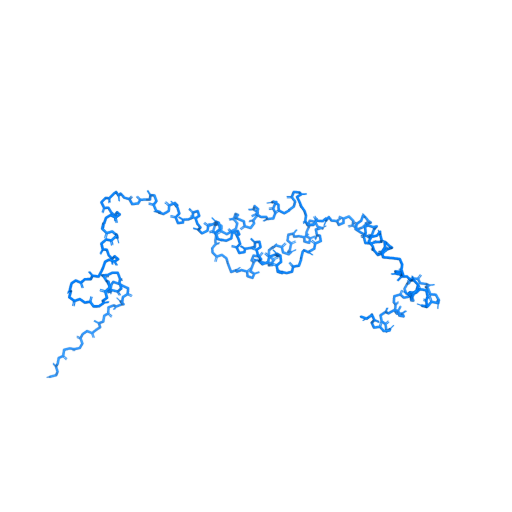HR A 1 107 ? -10.057 4.743 13.879 1.00 92.00 107 THR A C 1
ATOM 900 O O . THR A 1 107 ? -10.979 4.697 14.686 1.00 92.00 107 THR A O 1
ATOM 903 N N . LEU A 1 108 ? -9.336 5.855 13.717 1.00 93.50 108 LEU A N 1
ATOM 904 C CA . LEU A 1 108 ? -9.555 7.083 14.489 1.00 93.50 108 LEU A CA 1
ATOM 905 C C . LEU A 1 108 ? -10.967 7.636 14.295 1.00 93.50 108 LEU A C 1
ATOM 907 O O . LEU A 1 108 ? -11.615 8.040 15.258 1.00 93.50 108 LEU A O 1
ATOM 911 N N . ARG A 1 109 ? -11.490 7.615 13.063 1.00 93.31 109 ARG A N 1
ATOM 912 C CA . ARG A 1 109 ? -12.884 8.002 12.812 1.00 93.31 109 ARG A CA 1
ATOM 913 C C . ARG A 1 109 ? -13.864 7.101 13.561 1.00 93.31 109 ARG A C 1
ATOM 915 O O . ARG A 1 109 ? -14.856 7.615 14.074 1.00 93.31 109 ARG A O 1
ATOM 922 N N . LEU A 1 110 ? -13.613 5.793 13.603 1.00 92.12 110 LEU A N 1
ATOM 923 C CA . LEU A 1 110 ? -14.458 4.845 14.326 1.00 92.12 110 LEU A CA 1
ATOM 924 C C . LEU A 1 110 ? -14.447 5.168 15.821 1.00 92.12 110 LEU A C 1
ATOM 926 O O . LEU A 1 110 ? -15.514 5.355 16.397 1.00 92.12 110 LEU A O 1
ATOM 930 N N . TRP A 1 111 ? -13.263 5.333 16.416 1.00 92.19 111 TRP A N 1
ATOM 931 C CA . TRP A 1 111 ? -13.122 5.708 17.825 1.00 92.19 111 TRP A CA 1
ATOM 932 C C . TRP A 1 111 ? -13.819 7.024 18.149 1.00 92.19 111 TRP A C 1
ATOM 934 O O . TRP A 1 111 ? -14.587 7.079 19.102 1.00 92.19 111 TRP A O 1
ATOM 944 N N . ASN A 1 112 ? -13.646 8.051 17.316 1.00 94.06 112 ASN A N 1
ATOM 945 C CA . ASN A 1 112 ? -14.321 9.334 17.501 1.00 94.06 112 ASN A CA 1
ATOM 946 C C . ASN A 1 112 ? -15.847 9.198 17.435 1.00 94.06 112 ASN A C 1
ATOM 948 O O . ASN A 1 112 ? -16.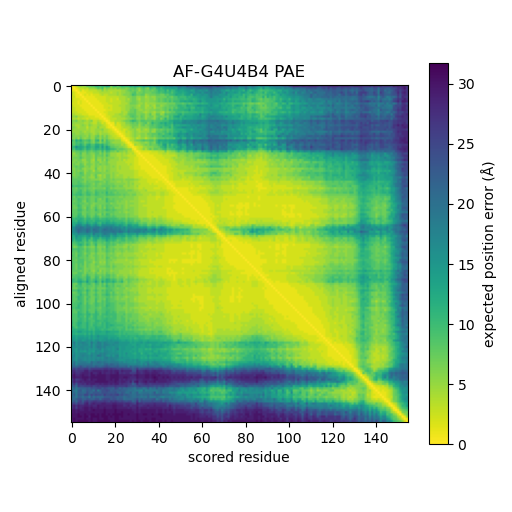556 9.863 18.181 1.00 94.06 112 ASN A O 1
ATOM 952 N N . LYS A 1 113 ? -16.375 8.334 16.559 1.00 93.38 113 LYS A N 1
ATOM 953 C CA . LYS A 1 113 ? -17.817 8.061 16.503 1.00 93.38 113 LYS A CA 1
ATOM 954 C C . LYS A 1 113 ? -18.299 7.309 17.739 1.00 93.38 113 LYS A C 1
ATOM 956 O O . LYS A 1 113 ? -19.336 7.681 18.272 1.00 93.38 113 LYS A O 1
ATOM 961 N N . LEU A 1 114 ? -17.549 6.312 18.205 1.00 92.44 114 LEU A N 1
ATOM 962 C CA . LEU A 1 114 ? -17.885 5.534 19.399 1.00 92.44 114 LEU A CA 1
ATOM 963 C C . LEU A 1 114 ? -17.820 6.378 20.675 1.00 92.44 114 LEU A C 1
ATOM 965 O O . LEU A 1 114 ? -18.721 6.287 21.496 1.00 92.44 114 LEU A O 1
ATOM 969 N N . ALA A 1 115 ? -16.817 7.246 20.816 1.00 91.44 115 ALA A N 1
ATOM 970 C CA . ALA A 1 115 ? -16.650 8.120 21.979 1.00 91.44 115 ALA A CA 1
ATOM 971 C C . ALA A 1 115 ? -17.804 9.125 22.156 1.00 91.44 115 ALA A C 1
ATOM 973 O O . ALA A 1 115 ? -18.048 9.612 23.259 1.00 91.44 115 ALA A O 1
ATOM 974 N N . LEU A 1 116 ? -18.536 9.430 21.080 1.00 93.19 116 LEU A N 1
ATOM 975 C CA . LEU A 1 116 ? -19.691 10.327 21.116 1.00 93.19 116 LEU A CA 1
ATOM 976 C C . LEU A 1 116 ? -20.994 9.641 21.551 1.00 93.19 116 LEU A C 1
ATOM 978 O O . LEU A 1 116 ? -21.951 10.349 21.843 1.00 93.19 116 LEU A O 1
ATOM 982 N N . ILE A 1 117 ? -21.046 8.306 21.596 1.00 94.06 117 ILE A N 1
ATOM 983 C CA . ILE A 1 117 ? -22.267 7.553 21.928 1.00 94.06 117 ILE A CA 1
ATOM 984 C C . ILE A 1 117 ? -22.633 7.644 23.422 1.00 94.06 117 ILE A C 1
ATOM 986 O O . ILE A 1 117 ? -23.808 7.872 23.708 1.00 94.06 117 ILE A O 1
ATOM 990 N N . PRO A 1 118 ? -21.699 7.477 24.382 1.00 93.06 118 PRO A N 1
ATOM 991 C CA . PRO A 1 118 ? -22.058 7.425 25.794 1.00 93.06 118 PRO A CA 1
ATOM 992 C C . PRO A 1 118 ? -22.486 8.789 26.346 1.00 93.06 118 PRO A C 1
ATOM 994 O O . PRO A 1 118 ? -21.870 9.816 26.025 1.00 93.06 118 PRO A O 1
ATOM 997 N N . SER A 1 119 ? -23.485 8.775 27.233 1.00 93.25 119 SER A N 1
ATOM 998 C CA . SER A 1 119 ? -23.890 9.931 28.043 1.00 93.25 119 SER A CA 1
ATOM 999 C C . SER A 1 119 ? -22.795 10.339 29.039 1.00 93.25 119 SER A C 1
ATOM 1001 O O . SER A 1 119 ? -21.859 9.583 29.292 1.00 93.25 119 SER A O 1
ATOM 1003 N N . ALA A 1 120 ? -22.903 11.530 29.638 1.00 91.75 120 ALA A N 1
ATOM 1004 C CA . ALA A 1 120 ? -21.938 11.992 30.643 1.00 91.75 120 ALA A CA 1
ATOM 1005 C C . ALA A 1 120 ? -21.829 11.028 31.843 1.00 91.75 120 ALA A C 1
ATOM 1007 O O . ALA A 1 120 ? -20.726 10.724 32.292 1.00 91.75 120 ALA A O 1
ATOM 1008 N N . GLU A 1 121 ? -22.958 10.482 32.300 1.00 92.25 121 GLU A N 1
ATOM 1009 C CA . GLU A 1 121 ? -23.003 9.477 33.369 1.00 92.25 121 GLU A CA 1
ATOM 1010 C C . GLU A 1 121 ? -22.309 8.176 32.954 1.00 92.25 121 GLU A C 1
ATOM 1012 O O . GLU A 1 121 ? -21.478 7.651 33.692 1.00 92.25 121 GLU A O 1
ATOM 1017 N N . GLN A 1 122 ? -22.583 7.683 31.742 1.00 92.25 122 GLN A N 1
ATOM 1018 C CA . GLN A 1 122 ? -21.942 6.475 31.218 1.00 92.25 122 GLN A CA 1
ATOM 1019 C C . GLN A 1 122 ? -20.432 6.660 31.034 1.00 92.25 122 GLN A C 1
ATOM 1021 O O . GLN A 1 122 ? -19.673 5.725 31.272 1.00 92.25 122 GLN A O 1
ATOM 1026 N N . ARG A 1 123 ? -19.973 7.856 30.641 1.00 90.25 123 ARG A N 1
ATOM 1027 C CA . ARG A 1 123 ? -18.537 8.172 30.566 1.00 90.25 123 ARG A CA 1
ATOM 1028 C C . ARG A 1 123 ? -17.886 8.099 31.937 1.00 90.25 123 ARG A C 1
ATOM 1030 O O . ARG A 1 123 ? -16.880 7.416 32.070 1.00 90.25 123 ARG A O 1
ATOM 1037 N N . SER A 1 124 ? -18.500 8.711 32.949 1.00 88.12 124 SER A N 1
ATOM 1038 C CA . SER A 1 124 ? -18.004 8.635 34.326 1.00 88.12 124 SER A CA 1
ATOM 1039 C C . SER A 1 124 ? -17.940 7.186 34.821 1.00 88.12 124 SER A C 1
ATOM 1041 O O . SER A 1 124 ? -16.922 6.768 35.366 1.00 88.12 124 SER A O 1
ATOM 1043 N N . GLN A 1 125 ? -18.968 6.375 34.550 1.00 88.12 125 GLN A N 1
ATOM 1044 C CA . GLN A 1 125 ? -18.953 4.947 34.886 1.00 88.12 125 GLN A CA 1
ATOM 1045 C C . GLN A 1 125 ? -17.824 4.189 34.175 1.00 88.12 125 GLN A C 1
ATOM 1047 O O . GLN A 1 125 ? -17.135 3.400 34.814 1.00 88.12 125 GLN A O 1
ATOM 1052 N N . LEU A 1 126 ? -17.608 4.432 32.877 1.00 88.81 126 LEU A N 1
ATOM 1053 C CA . LEU A 1 126 ? -16.523 3.813 32.107 1.00 88.81 126 LEU A CA 1
ATOM 1054 C C . LEU A 1 126 ? -15.135 4.237 32.611 1.00 88.81 126 LEU A C 1
ATOM 1056 O O . LEU A 1 126 ? -14.234 3.404 32.670 1.00 88.81 126 LEU A O 1
ATOM 1060 N N . GLU A 1 127 ? -14.961 5.500 32.996 1.00 87.69 127 GLU A N 1
ATOM 1061 C CA . GLU A 1 127 ? -13.715 6.020 33.573 1.00 87.69 127 GLU A CA 1
ATOM 1062 C C . GLU A 1 127 ? -13.417 5.390 34.937 1.00 87.69 127 GLU A C 1
ATOM 1064 O O . GLU A 1 127 ? -12.280 4.995 35.194 1.00 87.69 127 GLU A O 1
ATOM 1069 N N . MET A 1 128 ? -14.441 5.187 35.773 1.00 86.69 128 MET A N 1
ATOM 1070 C CA . MET A 1 128 ? -14.297 4.491 37.057 1.00 86.69 128 MET A CA 1
ATOM 1071 C C . MET A 1 128 ? -13.792 3.051 36.897 1.00 86.69 128 MET A C 1
ATOM 1073 O O . MET A 1 128 ? -13.101 2.548 37.781 1.00 86.69 128 MET A O 1
ATOM 1077 N N . LEU A 1 129 ? -14.065 2.388 35.764 1.00 85.44 129 LEU A N 1
ATOM 1078 C CA . LEU A 1 129 ? -13.544 1.041 35.494 1.00 85.44 129 LEU A CA 1
ATOM 1079 C C . LEU A 1 129 ? -12.018 1.010 35.298 1.00 85.44 129 LEU A C 1
ATOM 1081 O O . LEU A 1 129 ? -11.415 -0.053 35.468 1.00 85.44 129 LEU A O 1
ATOM 1085 N N . LEU A 1 130 ? -11.403 2.139 34.921 1.00 82.44 130 LEU A N 1
ATOM 1086 C CA . LEU A 1 130 ? -9.963 2.264 34.659 1.00 82.44 130 LEU A CA 1
ATOM 1087 C C . LEU A 1 130 ? -9.146 2.557 35.929 1.00 82.44 130 LEU A C 1
ATOM 1089 O O . LEU A 1 130 ? -7.923 2.414 35.906 1.00 82.44 130 LEU A O 1
ATOM 1093 N N . GLY A 1 131 ? -9.797 2.966 37.023 1.00 76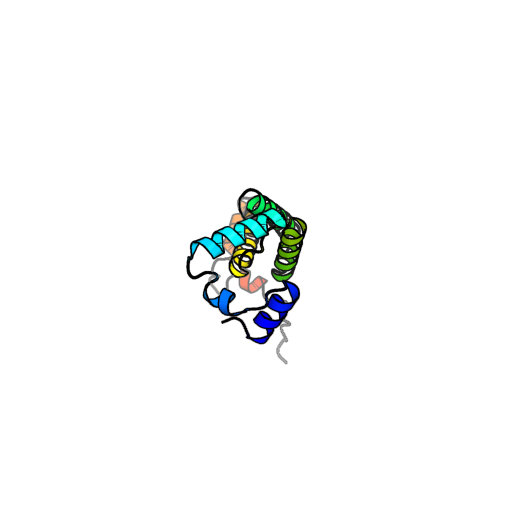.25 131 GLY A N 1
ATOM 1094 C CA . GLY A 1 131 ? -9.137 3.269 38.292 1.00 76.25 131 GLY A CA 1
ATOM 1095 C C . GLY A 1 131 ? -8.656 2.014 39.042 1.00 76.25 131 GLY A C 1
ATOM 1096 O O . GLY A 1 131 ? -9.248 0.938 38.899 1.00 76.25 131 GLY A O 1
ATOM 1097 N N . PRO A 1 132 ? -7.586 2.120 39.855 1.00 61.88 132 PRO A N 1
ATOM 1098 C CA . PRO A 1 132 ? -7.191 1.053 40.767 1.00 61.88 132 PRO A CA 1
ATOM 1099 C C . PRO A 1 132 ? -8.272 0.855 41.837 1.00 61.88 132 PRO A C 1
ATOM 1101 O O . PRO A 1 132 ? -8.765 1.817 42.418 1.00 61.88 132 PRO A O 1
ATOM 1104 N N . THR A 1 133 ? -8.647 -0.395 42.107 1.00 60.72 133 THR A N 1
ATOM 1105 C CA . THR A 1 133 ? -9.509 -0.716 43.255 1.00 60.72 133 THR A CA 1
ATOM 1106 C C . THR A 1 133 ? -8.691 -0.709 44.544 1.00 60.72 133 THR A C 1
ATOM 1108 O O . THR A 1 133 ? -7.643 -1.353 44.583 1.00 60.72 133 THR A O 1
ATOM 1111 N N . ASP A 1 134 ? -9.200 -0.090 45.613 1.00 57.97 134 ASP A N 1
ATOM 1112 C CA . ASP A 1 134 ? -8.518 0.046 46.918 1.00 57.97 134 ASP A CA 1
ATOM 1113 C C . ASP A 1 134 ? -8.044 -1.282 47.544 1.00 57.97 134 ASP A C 1
ATOM 1115 O O . ASP A 1 134 ? -7.168 -1.296 48.406 1.00 57.97 134 ASP A O 1
ATOM 1119 N N . CYS A 1 135 ? -8.591 -2.421 47.108 1.00 56.62 135 CYS A N 1
ATOM 1120 C CA . CYS A 1 135 ? -8.268 -3.745 47.646 1.00 56.62 135 CYS A CA 1
ATOM 1121 C C . CYS A 1 135 ? -7.592 -4.701 46.647 1.00 56.62 135 CYS A C 1
ATOM 1123 O O . CYS A 1 135 ? -7.395 -5.871 46.975 1.00 56.62 135 CYS A O 1
ATOM 1125 N N . SER A 1 136 ? -7.230 -4.263 45.435 1.00 60.22 136 SER A N 1
ATOM 1126 C CA . SER A 1 136 ? -6.601 -5.155 44.452 1.00 60.22 136 SER A CA 1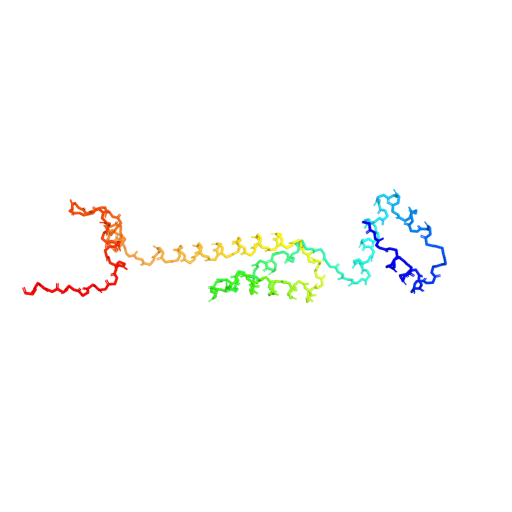
ATOM 1127 C C . SER A 1 136 ? -5.623 -4.433 43.522 1.00 60.22 136 SER A C 1
ATOM 1129 O O . SER A 1 136 ? -5.854 -3.304 43.105 1.00 60.22 136 SER A O 1
ATOM 1131 N N . ARG A 1 137 ? -4.530 -5.115 43.149 1.00 62.94 137 ARG A N 1
ATOM 1132 C CA . ARG A 1 137 ? -3.537 -4.630 42.168 1.00 62.94 137 ARG A CA 1
ATOM 1133 C C . ARG A 1 137 ? -4.088 -4.479 40.742 1.00 62.94 137 ARG A C 1
ATOM 1135 O O . ARG A 1 137 ? -3.358 -3.998 39.884 1.00 62.94 137 ARG A O 1
ATOM 1142 N N . LEU A 1 138 ? -5.310 -4.943 40.483 1.00 66.75 138 LEU A N 1
ATOM 1143 C CA . LEU A 1 138 ? -5.934 -4.955 39.164 1.00 66.75 138 LEU A CA 1
ATOM 1144 C C . LEU A 1 138 ? -7.052 -3.912 39.109 1.00 66.75 138 LEU A C 1
ATOM 1146 O O . LEU A 1 138 ? -7.757 -3.693 40.095 1.00 66.75 138 LEU A O 1
ATOM 1150 N N . SER A 1 139 ? -7.240 -3.288 37.949 1.00 77.25 139 SER A N 1
ATOM 1151 C CA . SER A 1 139 ? -8.418 -2.435 37.725 1.00 77.25 139 SER A CA 1
ATOM 1152 C C . SER A 1 139 ? -9.696 -3.279 37.630 1.00 77.25 139 SER A C 1
ATOM 1154 O O . SER A 1 139 ? -9.657 -4.473 37.302 1.00 77.25 139 SER A O 1
ATOM 1156 N N . LEU A 1 140 ? -10.859 -2.666 37.865 1.00 77.94 140 LEU A N 1
ATOM 1157 C CA . LEU A 1 140 ? -12.149 -3.349 37.710 1.00 77.94 140 LEU A CA 1
ATOM 1158 C C . LEU A 1 140 ? -12.344 -3.857 36.268 1.00 77.94 140 LEU A C 1
ATOM 1160 O O . LEU A 1 140 ? -12.850 -4.960 36.060 1.00 77.94 140 LEU A O 1
ATOM 1164 N N . LEU A 1 141 ? -11.855 -3.110 35.273 1.00 82.38 141 LEU A N 1
ATOM 1165 C CA . LEU A 1 141 ? -11.828 -3.535 33.873 1.00 82.38 141 LEU A CA 1
ATOM 1166 C C . LEU A 1 141 ? -10.994 -4.809 33.649 1.00 82.38 141 LEU A C 1
ATOM 1168 O O . LEU A 1 141 ? -11.404 -5.702 32.907 1.00 82.38 141 LEU A O 1
ATOM 1172 N N . GLU A 1 142 ? -9.825 -4.921 34.281 1.00 78.81 142 GLU A N 1
ATOM 1173 C CA . GLU A 1 142 ? -8.983 -6.121 34.181 1.00 78.81 142 GLU A CA 1
ATOM 1174 C C . GLU A 1 142 ? -9.624 -7.344 34.833 1.00 78.81 142 GLU A C 1
ATOM 1176 O O . GLU A 1 142 ? -9.466 -8.455 34.324 1.00 78.81 142 GLU A O 1
ATOM 1181 N N . SER A 1 143 ? -10.376 -7.141 35.917 1.00 78.56 143 SER A N 1
ATOM 1182 C CA . SER A 1 143 ? -11.193 -8.190 36.528 1.00 78.56 143 SER A CA 1
ATOM 1183 C C . SER A 1 143 ? -12.281 -8.675 35.565 1.00 78.56 143 SER A C 1
ATOM 1185 O O . SER A 1 143 ? -12.376 -9.870 35.297 1.00 78.56 143 SER A O 1
ATOM 1187 N N . LEU A 1 144 ? -13.027 -7.750 34.946 1.00 81.88 144 LEU A N 1
ATOM 1188 C CA . LEU A 1 144 ? -14.100 -8.065 33.991 1.00 81.88 144 LEU A CA 1
ATOM 1189 C C . LEU A 1 144 ? -13.604 -8.729 32.695 1.00 81.88 144 LEU A C 1
ATOM 1191 O O . LEU A 1 144 ? -14.355 -9.454 32.047 1.00 81.88 144 LEU A O 1
ATOM 1195 N N . LYS A 1 145 ? -12.344 -8.501 32.302 1.00 82.94 145 LYS A N 1
ATOM 1196 C CA . LYS A 1 145 ? -11.725 -9.174 31.147 1.00 82.94 145 LYS A CA 1
ATOM 1197 C C . LYS A 1 145 ? -11.380 -10.640 31.411 1.00 82.94 145 LYS A C 1
ATOM 1199 O O . LYS A 1 145 ? -11.165 -11.377 30.447 1.00 82.94 145 LYS A O 1
ATOM 1204 N N . LYS A 1 146 ? -11.268 -11.069 32.673 1.00 77.44 146 LYS A N 1
ATOM 1205 C CA . LYS A 1 146 ? -11.026 -12.479 32.993 1.00 77.44 146 LYS A CA 1
ATOM 1206 C C . LYS A 1 146 ? -12.323 -13.259 32.795 1.00 77.44 146 LYS A C 1
ATOM 1208 O O . LYS A 1 146 ? -13.374 -12.872 33.293 1.00 77.44 146 LYS A O 1
ATOM 1213 N N . GLY A 1 147 ? -12.242 -14.362 32.052 1.00 71.88 147 GLY A N 1
ATOM 1214 C CA . GLY A 1 147 ? -13.364 -15.289 31.914 1.00 71.88 147 GLY A CA 1
ATOM 1215 C C . GLY A 1 147 ? -13.778 -15.878 33.272 1.00 71.88 147 GLY A C 1
ATOM 1216 O O . GLY A 1 147 ? -12.989 -15.833 34.220 1.00 71.88 147 GLY A O 1
ATOM 1217 N N . PRO A 1 148 ? -14.996 -16.435 33.381 1.00 72.50 148 PRO A N 1
ATOM 1218 C CA . PRO A 1 148 ? -15.472 -17.038 34.620 1.00 72.50 148 PRO A CA 1
ATOM 1219 C C . PRO A 1 148 ? -14.492 -18.117 35.095 1.00 72.50 148 PRO A C 1
ATOM 1221 O O . PRO A 1 148 ? -14.146 -19.030 34.346 1.00 72.50 148 PRO A O 1
ATOM 1224 N N . VAL A 1 149 ? -14.027 -17.994 36.339 1.00 65.62 149 VAL A N 1
ATOM 1225 C CA . VAL A 1 149 ? -13.146 -18.981 36.970 1.00 65.62 149 VAL A CA 1
ATOM 1226 C C . VAL A 1 149 ? -14.021 -19.962 37.740 1.00 65.62 149 VAL A C 1
ATOM 1228 O O . VAL A 1 149 ? -14.812 -19.554 38.588 1.00 65.62 149 VAL A O 1
ATOM 1231 N N . THR A 1 150 ? -13.886 -21.259 37.467 1.00 49.38 150 THR A N 1
ATOM 1232 C CA . THR A 1 150 ? -14.446 -22.306 38.327 1.00 49.38 150 THR A CA 1
ATOM 1233 C C . THR A 1 150 ? -13.712 -22.278 39.662 1.00 49.38 150 THR A C 1
ATOM 1235 O O . THR A 1 150 ? -12.548 -22.670 39.743 1.00 49.38 150 THR A O 1
ATOM 1238 N N . ILE A 1 151 ? -14.375 -21.779 40.703 1.00 55.69 151 ILE A N 1
ATOM 1239 C CA . ILE A 1 151 ? -13.867 -21.844 42.072 1.00 55.69 151 ILE A CA 1
ATOM 1240 C C . ILE A 1 151 ? -14.119 -23.273 42.564 1.00 55.69 151 ILE A C 1
ATOM 1242 O O . ILE A 1 151 ? -15.232 -23.608 42.963 1.00 55.69 151 ILE A O 1
ATOM 1246 N N . SER A 1 152 ? -13.109 -24.138 42.485 1.00 52.12 152 SER A N 1
ATOM 1247 C CA . SER A 1 152 ? -13.155 -25.452 43.132 1.00 52.12 152 SER A CA 1
ATOM 1248 C C . SER A 1 152 ? -13.078 -25.248 44.649 1.00 52.12 152 SER A C 1
ATOM 1250 O O . SER A 1 152 ? -12.080 -24.724 45.145 1.00 52.12 152 SER A O 1
ATOM 1252 N N . GLY A 1 153 ? -14.143 -25.601 45.375 1.00 50.28 153 GLY A N 1
ATOM 1253 C CA . GLY A 1 153 ? -14.179 -25.567 46.843 1.00 50.28 153 GLY A CA 1
ATOM 1254 C C . GLY A 1 153 ? -13.267 -26.629 47.480 1.00 50.28 153 GLY A C 1
ATOM 1255 O O . GLY A 1 153 ? -12.878 -27.575 46.789 1.00 50.28 153 GLY A O 1
ATOM 1256 N N . PRO A 1 154 ? -12.894 -26.476 48.767 1.00 57.34 154 PRO A N 1
ATOM 1257 C CA . PRO A 1 154 ? -11.974 -27.392 49.431 1.00 57.34 154 PRO A CA 1
ATOM 1258 C C . PRO A 1 154 ? -12.626 -28.764 49.649 1.00 57.34 154 PRO A C 1
ATOM 1260 O O . PRO A 1 154 ? -13.839 -28.853 49.847 1.00 57.34 154 PRO A O 1
ATOM 1263 N N . ALA A 1 155 ? -11.792 -29.802 49.563 1.00 44.72 155 ALA A N 1
ATOM 1264 C CA . ALA A 1 155 ? -12.132 -31.198 49.830 1.00 44.72 155 ALA A CA 1
ATOM 1265 C C . ALA A 1 155 ? -12.458 -31.450 51.308 1.00 44.72 155 ALA A C 1
ATOM 1267 O O . ALA A 1 155 ? -11.874 -30.744 52.164 1.00 44.72 155 ALA A O 1
#

Solvent-accessible surface area (backbone atoms only — not comparable to full-atom values): 9209 Å² total; per-residue (Å²): 134,83,59,68,70,58,54,55,52,52,28,58,75,72,71,48,87,65,70,67,59,58,72,58,59,56,74,51,69,64,54,52,56,52,49,53,50,50,52,28,59,75,72,61,44,37,72,77,37,86,67,53,49,58,53,52,50,51,53,53,30,58,49,41,62,78,39,92,70,57,70,65,60,55,48,53,51,48,52,52,51,32,55,75,68,35,29,50,81,69,56,69,67,61,50,53,49,52,52,51,54,38,44,50,54,33,50,51,51,49,50,58,56,56,69,64,66,59,51,74,66,54,46,54,56,58,53,58,30,70,40,75,40,99,88,44,100,50,27,56,48,60,57,70,70,51,72,91,74,86,80,80,75,87,132

Foldseek 3Di:
DDDPVVLVVVCVVVVNPDSVVVVVQCPPVVNVVVVVVVVCVVVVADEPDPPNVVVLLVVLLVVLLVDVDDLVVNLVVSVVVCVVVNYDDDPPVVSSVSNVVSNV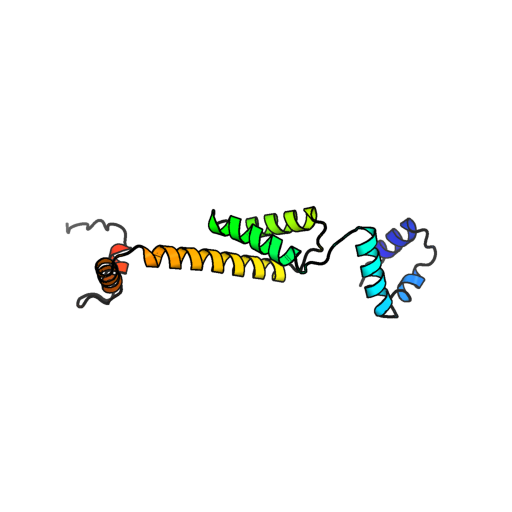VSVVVVVVVVVVPDDPVVVVVVVQQVDDDPPDPDGVVRVVPDDDDPPDDDD